Protein AF-A0A8T1U4E7-F1 (afdb_monomer)

Radius of gyration: 12.32 Å; Cα contacts (8 Å, |Δi|>4): 30; chains: 1; bounding box: 30×27×25 Å

Solvent-accessible surface area (backbone atoms only — not comparable to full-atom values): 4164 Å² total; per-residue (Å²): 122,65,66,64,52,54,55,43,67,70,45,45,68,61,46,48,59,53,61,63,55,91,52,89,68,87,65,93,68,48,61,68,55,51,52,53,52,42,50,50,48,69,73,66,70,69,58,63,59,58,55,11,58,78,72,74,40,57,42,73,59,39,54,59,61,64,74,105

Mean predicted aligned error: 4.44 Å

Nearest PDB structures (foldseek):
  7bca-assembly1_B  TM=6.959E-01  e=3.389E+00  Escherichia coli K-12
  7bbq-assembly1_A-2  TM=6.938E-01  e=6.326E+00  Escherichia coli K-12
  6xbu-assembly1_A  TM=6.040E-01  e=7.629E+00  Homo sapiens
  4yrv-assembly1_A  TM=4.712E-01  e=9.201E+00  Nostoc sp. PCC 7120 = FACHB-418

Secondary structure (DSSP, 8-state):
-HHHHHHHHHHHHHHHHHHHTT-SSPPSS-HHHHHHHHHHHHHH---HHHHHHHTT--HHHHHHHHT-

Organism: NCBI:txid29920

Structure (mmCIF, N/CA/C/O backbone):
data_AF-A0A8T1U4E7-F1
#
_entry.id   AF-A0A8T1U4E7-F1
#
loop_
_atom_site.group_PDB
_atom_site.id
_atom_site.type_symbol
_atom_site.label_atom_id
_atom_site.label_alt_id
_atom_site.label_comp_id
_atom_site.label_asym_id
_atom_site.label_entity_id
_atom_site.label_seq_id
_atom_site.pdbx_PDB_ins_code
_atom_site.Cartn_x
_atom_site.Cartn_y
_atom_site.Cartn_z
_atom_site.occupancy
_atom_site.B_iso_or_equiv
_atom_site.auth_seq_id
_atom_site.auth_comp_id
_atom_site.auth_asym_id
_atom_site.auth_atom_id
_atom_site.pdbx_PDB_model_num
ATOM 1 N N . MET A 1 1 ? 15.822 -7.331 -7.060 1.00 60.06 1 MET A N 1
ATOM 2 C CA . MET A 1 1 ? 15.204 -6.390 -6.089 1.00 60.06 1 MET A CA 1
ATOM 3 C C . MET A 1 1 ? 15.340 -4.914 -6.481 1.00 60.06 1 MET A C 1
ATOM 5 O O . MET A 1 1 ? 14.824 -4.066 -5.769 1.00 60.06 1 MET A O 1
ATOM 9 N N . THR A 1 2 ? 15.988 -4.572 -7.597 1.00 82.88 2 THR A N 1
ATOM 10 C CA . THR A 1 2 ? 16.236 -3.174 -7.990 1.00 82.88 2 THR A CA 1
ATOM 11 C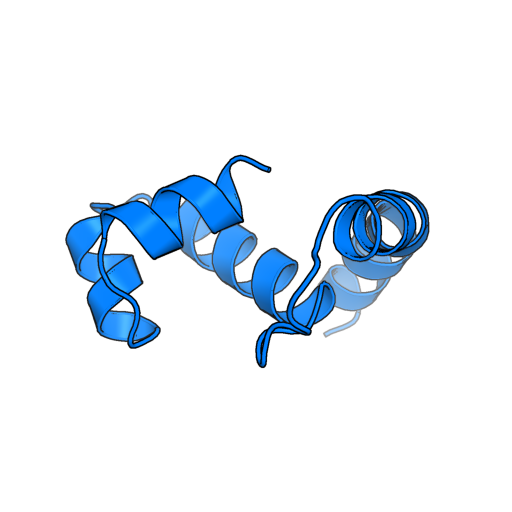 C . THR A 1 2 ? 14.975 -2.444 -8.461 1.00 82.88 2 THR A C 1
ATOM 13 O O . THR A 1 2 ? 14.786 -1.278 -8.139 1.00 82.88 2 THR A O 1
ATOM 16 N N . GLU A 1 3 ? 14.073 -3.139 -9.155 1.00 89.94 3 GLU A N 1
ATOM 17 C CA . GLU A 1 3 ? 12.863 -2.544 -9.738 1.00 89.94 3 GLU A CA 1
ATOM 18 C C . GLU A 1 3 ? 11.907 -1.965 -8.683 1.00 89.94 3 GLU A C 1
ATOM 20 O O . GLU A 1 3 ? 11.492 -0.816 -8.792 1.00 89.94 3 GLU A O 1
ATOM 25 N N . PHE A 1 4 ? 11.645 -2.696 -7.594 1.00 89.06 4 PHE A N 1
ATOM 26 C CA . PHE A 1 4 ? 10.816 -2.192 -6.492 1.00 89.06 4 PHE A CA 1
ATOM 27 C C . PHE A 1 4 ? 11.428 -0.979 -5.787 1.00 89.06 4 PHE A C 1
ATOM 29 O O . PHE A 1 4 ? 10.691 -0.117 -5.317 1.00 89.06 4 PHE A O 1
ATOM 36 N N . HIS A 1 5 ? 12.759 -0.883 -5.721 1.00 91.44 5 HIS A N 1
ATOM 37 C CA . HIS A 1 5 ? 13.423 0.299 -5.174 1.00 91.44 5 HIS A CA 1
ATOM 38 C C . HIS A 1 5 ? 13.294 1.509 -6.098 1.00 91.44 5 HIS A C 1
ATOM 40 O O . HIS A 1 5 ? 13.063 2.608 -5.604 1.00 91.44 5 HIS A O 1
ATOM 46 N N . LEU A 1 6 ? 13.384 1.310 -7.416 1.00 94.25 6 LEU A N 1
ATOM 47 C CA . LEU A 1 6 ? 13.165 2.374 -8.398 1.00 94.25 6 LEU A CA 1
ATOM 48 C C . LEU A 1 6 ? 11.712 2.862 -8.375 1.00 94.25 6 LEU A C 1
ATOM 50 O O . LEU A 1 6 ? 11.472 4.063 -8.294 1.00 94.25 6 LEU A O 1
ATOM 54 N N . LEU A 1 7 ? 10.745 1.940 -8.365 1.00 93.44 7 LEU A N 1
ATOM 55 C CA . LEU A 1 7 ? 9.326 2.279 -8.247 1.00 93.44 7 LEU A CA 1
ATOM 56 C C . LEU A 1 7 ? 9.028 3.012 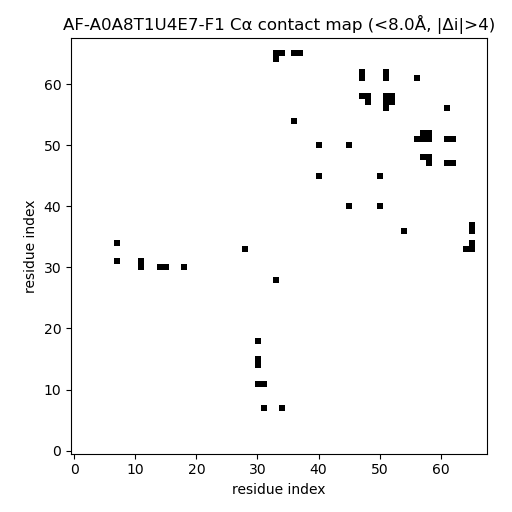-6.935 1.00 93.44 7 LEU A C 1
ATOM 58 O O . LEU A 1 7 ? 8.341 4.032 -6.937 1.00 93.44 7 LEU A O 1
ATOM 62 N N . TRP A 1 8 ? 9.584 2.527 -5.822 1.00 94.31 8 TRP A N 1
ATOM 63 C CA . TRP A 1 8 ? 9.462 3.197 -4.533 1.00 94.31 8 TRP A CA 1
ATOM 64 C C . TRP A 1 8 ? 10.042 4.611 -4.581 1.00 94.31 8 TRP A C 1
ATOM 66 O O . TRP A 1 8 ? 9.357 5.536 -4.172 1.00 94.31 8 TRP A O 1
ATOM 76 N N . ALA A 1 9 ? 11.241 4.807 -5.133 1.00 94.94 9 ALA A N 1
ATOM 77 C CA . ALA A 1 9 ? 11.871 6.126 -5.226 1.00 94.94 9 ALA A CA 1
ATOM 78 C C . ALA A 1 9 ? 11.027 7.151 -6.011 1.00 94.94 9 ALA A C 1
ATOM 80 O O . ALA A 1 9 ? 11.060 8.337 -5.699 1.00 94.94 9 ALA A O 1
ATOM 81 N N . ILE A 1 10 ? 10.244 6.703 -6.998 1.00 94.88 10 ILE A N 1
ATOM 82 C CA . ILE A 1 10 ? 9.335 7.567 -7.767 1.00 94.88 10 ILE A CA 1
ATOM 83 C C . ILE A 1 10 ? 8.103 7.962 -6.935 1.00 94.88 10 ILE A C 1
ATOM 85 O O . ILE A 1 10 ? 7.644 9.103 -6.994 1.00 94.88 10 ILE A O 1
ATOM 89 N N . VAL A 1 11 ? 7.542 7.020 -6.174 1.00 93.19 11 VAL A N 1
ATOM 90 C CA . VAL A 1 11 ? 6.256 7.194 -5.474 1.00 93.19 11 VAL A CA 1
ATOM 91 C C . VAL A 1 11 ? 6.426 7.756 -4.056 1.00 93.19 11 VAL A C 1
ATOM 93 O O . VAL A 1 11 ? 5.533 8.445 -3.556 1.00 93.19 11 VAL A O 1
ATOM 96 N N . GLU A 1 12 ? 7.566 7.501 -3.415 1.00 94.12 12 GLU A N 1
ATOM 97 C CA . GLU A 1 12 ? 7.865 7.823 -2.015 1.00 94.12 12 GLU A CA 1
ATOM 98 C C . GLU A 1 12 ? 7.621 9.291 -1.642 1.00 94.12 12 GLU A C 1
ATOM 100 O O . GLU A 1 12 ? 6.928 9.506 -0.638 1.00 94.12 12 GLU A O 1
ATOM 105 N N . PRO A 1 13 ? 8.047 10.298 -2.434 1.00 92.62 13 PRO A N 1
ATOM 106 C CA . PRO A 1 13 ? 7.832 11.698 -2.073 1.00 92.62 13 PRO A CA 1
ATOM 107 C C . PRO A 1 13 ? 6.343 12.049 -1.974 1.00 92.62 13 PRO A C 1
ATOM 109 O O . PRO A 1 13 ? 5.895 12.689 -1.019 1.00 92.62 13 PRO A O 1
ATOM 112 N N . LYS A 1 14 ? 5.548 11.580 -2.945 1.00 90.94 14 LYS A N 1
ATOM 113 C CA . LYS A 1 14 ? 4.105 11.840 -3.005 1.00 90.94 14 LYS A CA 1
ATOM 114 C C . LYS A 1 14 ? 3.364 11.070 -1.918 1.00 90.94 14 LYS A C 1
ATOM 116 O O . LYS A 1 14 ? 2.561 11.653 -1.188 1.00 90.94 14 LYS A O 1
ATOM 121 N N . LEU A 1 15 ? 3.642 9.772 -1.798 1.00 90.44 15 LEU A N 1
ATOM 122 C CA . LEU A 1 15 ? 2.927 8.909 -0.869 1.00 90.44 15 LEU A CA 1
ATOM 123 C C . LEU A 1 15 ? 3.226 9.294 0.576 1.00 90.44 15 LEU A C 1
ATOM 125 O O . LEU A 1 15 ? 2.297 9.403 1.366 1.00 90.44 15 LEU A O 1
ATOM 129 N N . THR A 1 16 ? 4.483 9.572 0.925 1.00 89.75 16 THR A N 1
ATOM 130 C CA . THR A 1 16 ? 4.862 9.953 2.293 1.00 89.75 16 THR A CA 1
ATOM 131 C C . THR A 1 16 ? 4.225 11.280 2.706 1.00 89.75 16 THR A C 1
ATOM 133 O O . THR A 1 16 ? 3.656 11.358 3.796 1.00 89.75 16 THR A O 1
ATOM 136 N N . SER A 1 17 ? 4.235 12.289 1.825 1.00 87.50 17 SER A N 1
ATOM 137 C CA . SER A 1 17 ? 3.582 13.589 2.059 1.00 87.50 17 SER A CA 1
ATOM 138 C C . SER A 1 17 ? 2.076 13.444 2.323 1.00 87.50 17 SER A C 1
ATOM 140 O O . SER A 1 17 ? 1.534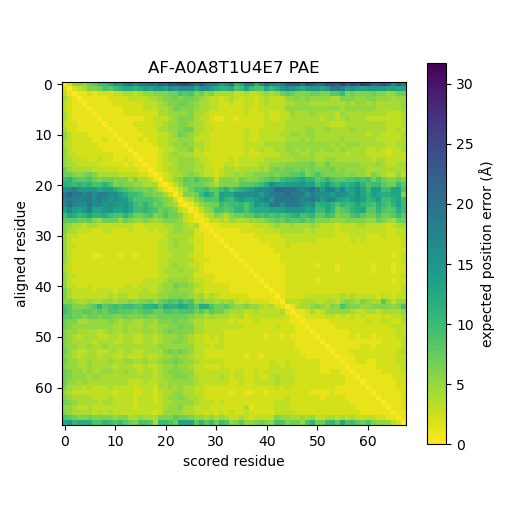 14.007 3.282 1.00 87.50 17 SER A O 1
ATOM 142 N N . GLN A 1 18 ? 1.390 12.622 1.527 1.00 85.56 18 GLN A N 1
ATOM 143 C CA . GLN A 1 18 ? -0.035 12.366 1.720 1.00 85.56 18 GLN A CA 1
ATOM 144 C C . GLN A 1 18 ? -0.306 11.477 2.941 1.00 85.56 18 GLN A C 1
ATOM 146 O O . GLN A 1 18 ? -1.292 11.693 3.646 1.00 85.56 18 GLN A O 1
ATOM 151 N N . TRP A 1 19 ? 0.558 10.503 3.241 1.00 85.25 19 TRP A N 1
ATOM 152 C CA . TRP A 1 19 ? 0.370 9.527 4.322 1.00 85.25 19 TRP A CA 1
ATOM 153 C C . TRP A 1 19 ? 0.298 10.164 5.708 1.00 85.25 19 TRP A C 1
ATOM 155 O O . TRP A 1 19 ? -0.516 9.749 6.538 1.00 85.25 19 TRP A O 1
ATOM 165 N N . VAL A 1 20 ? 1.132 11.178 5.948 1.00 74.19 20 VAL A N 1
ATOM 166 C CA . VAL A 1 20 ? 1.157 11.938 7.208 1.00 74.19 20 VAL A CA 1
ATOM 167 C C . VAL A 1 20 ? 0.043 12.984 7.284 1.00 74.19 20 VAL A C 1
ATOM 169 O O . VAL A 1 20 ? -0.385 13.352 8.377 1.00 74.19 20 VAL A O 1
ATOM 172 N N . SER A 1 21 ? -0.479 13.423 6.138 1.00 76.00 21 SER A N 1
ATOM 173 C CA . SER A 1 21 ? -1.527 14.438 6.069 1.00 76.00 21 SER A CA 1
ATOM 174 C C . SER A 1 21 ? -2.882 13.864 6.503 1.00 76.00 21 SER A C 1
ATOM 176 O O . SER A 1 21 ? -3.383 12.889 5.936 1.00 76.00 21 SER A O 1
ATOM 178 N N . GLY A 1 22 ? -3.492 14.464 7.531 1.00 69.88 22 GLY A N 1
ATOM 179 C CA . GLY A 1 22 ? -4.857 14.152 7.978 1.00 69.88 22 GLY A C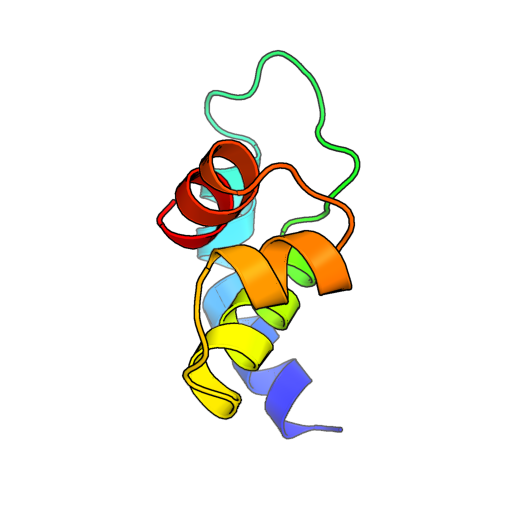A 1
ATOM 180 C C . GLY A 1 22 ? -5.018 12.897 8.847 1.00 69.88 22 GLY A C 1
ATOM 181 O O . GLY A 1 22 ? -6.147 12.488 9.120 1.00 69.88 22 GLY A O 1
ATOM 182 N N . ARG A 1 23 ? -3.927 12.267 9.304 1.00 65.19 23 ARG A N 1
ATOM 183 C CA . ARG A 1 23 ? -3.999 11.171 10.283 1.00 65.19 23 ARG A CA 1
ATOM 184 C C . ARG A 1 23 ? -3.797 11.701 11.699 1.00 65.19 23 ARG A C 1
ATOM 186 O O . ARG A 1 23 ? -2.701 12.109 12.054 1.00 65.19 23 ARG A O 1
ATOM 193 N N . GLY A 1 24 ? -4.845 11.623 12.522 1.00 68.62 24 GLY A N 1
ATOM 194 C CA . GLY A 1 24 ? -4.732 11.889 13.960 1.00 68.62 24 GLY A CA 1
ATOM 195 C C . GLY A 1 24 ? -3.900 10.818 14.676 1.00 68.62 24 GLY A C 1
ATOM 196 O O . GLY A 1 24 ? -2.922 11.125 15.351 1.00 68.62 24 GLY A O 1
ATOM 197 N N . ARG A 1 25 ? -4.240 9.535 14.482 1.00 69.75 25 ARG A N 1
ATOM 198 C CA . ARG A 1 25 ? -3.481 8.403 15.039 1.00 69.75 25 ARG A CA 1
ATOM 199 C C . ARG A 1 25 ? -2.444 7.906 14.031 1.00 69.75 25 ARG A C 1
ATOM 201 O O . ARG A 1 25 ? -2.788 7.601 12.888 1.00 69.75 25 ARG A O 1
ATOM 208 N N . LYS A 1 26 ? -1.190 7.765 14.474 1.00 67.31 26 LYS A N 1
ATOM 209 C CA . LYS A 1 26 ? -0.131 7.108 13.693 1.00 67.31 26 LYS A CA 1
ATOM 210 C C . LYS A 1 26 ? -0.542 5.661 13.395 1.00 67.31 26 LYS A C 1
ATOM 212 O O . LYS A 1 26 ? -0.895 4.911 14.303 1.00 67.31 26 LYS A O 1
ATOM 217 N N . SER A 1 27 ? -0.540 5.299 12.117 1.00 74.25 27 SER A N 1
ATOM 218 C CA . SER A 1 27 ? -0.803 3.932 11.662 1.00 74.25 27 SER A CA 1
ATOM 219 C C . SER A 1 27 ? 0.416 3.048 11.908 1.00 74.25 27 SER A C 1
ATOM 221 O O . SER A 1 27 ? 1.527 3.537 11.712 1.00 74.25 27 SER A O 1
ATOM 223 N N . PRO A 1 28 ? 0.236 1.768 12.280 1.00 83.44 28 PRO A N 1
ATOM 224 C CA . PRO A 1 28 ? 1.346 0.816 12.337 1.00 83.44 28 PRO A CA 1
ATOM 225 C C . PRO A 1 28 ? 1.917 0.521 10.940 1.00 83.44 28 PRO A C 1
ATOM 227 O O . PRO A 1 28 ? 3.091 0.209 10.814 1.00 83.44 28 PRO A O 1
ATOM 230 N N . THR A 1 29 ? 1.102 0.668 9.891 1.00 89.50 29 THR A N 1
ATOM 231 C CA . THR A 1 29 ? 1.512 0.530 8.487 1.00 89.50 29 THR A CA 1
ATOM 232 C C . THR A 1 29 ? 2.289 1.753 8.024 1.00 89.50 29 THR A C 1
ATOM 234 O O . THR A 1 29 ? 1.762 2.878 8.066 1.00 89.50 29 THR A O 1
ATOM 237 N N . THR A 1 30 ? 3.506 1.540 7.533 1.00 91.00 30 THR A N 1
ATOM 238 C CA . THR A 1 30 ? 4.287 2.594 6.885 1.00 91.00 30 THR A CA 1
ATOM 239 C C . THR A 1 30 ? 3.755 2.862 5.469 1.00 91.00 30 THR A C 1
ATOM 241 O O . THR A 1 30 ? 3.070 2.010 4.894 1.00 91.00 30 THR A O 1
ATOM 244 N N . PRO A 1 31 ? 4.053 4.029 4.866 1.00 91.12 31 PRO A N 1
ATOM 245 C CA . PRO A 1 31 ? 3.681 4.273 3.474 1.00 91.12 31 PRO A CA 1
ATOM 246 C C . PRO A 1 31 ? 4.308 3.234 2.524 1.00 91.12 31 PRO A C 1
ATOM 248 O O . PRO A 1 31 ? 3.677 2.825 1.553 1.00 91.12 31 PRO A O 1
ATOM 251 N N . LYS A 1 32 ? 5.518 2.746 2.835 1.00 93.19 32 LYS A N 1
ATOM 252 C CA . LYS A 1 32 ? 6.195 1.706 2.049 1.00 93.19 32 LYS A CA 1
ATOM 253 C C . LYS A 1 32 ? 5.467 0.366 2.111 1.00 93.19 32 LYS A C 1
ATOM 255 O O . LYS A 1 32 ? 5.302 -0.272 1.076 1.00 93.19 32 LYS A O 1
ATOM 260 N N . ASP A 1 33 ? 4.984 -0.029 3.287 1.00 93.56 33 ASP A N 1
ATOM 261 C CA . ASP A 1 33 ? 4.203 -1.264 3.432 1.00 93.56 33 ASP A CA 1
ATOM 262 C C . ASP A 1 33 ? 2.905 -1.182 2.625 1.00 93.56 33 ASP A C 1
ATOM 264 O O . ASP A 1 33 ? 2.577 -2.106 1.888 1.00 93.56 33 ASP A O 1
ATOM 268 N N . ALA A 1 34 ? 2.203 -0.047 2.698 1.00 92.69 34 ALA A N 1
ATOM 269 C CA . ALA A 1 34 ? 0.971 0.172 1.942 1.00 92.69 34 ALA A CA 1
ATOM 270 C C . ALA A 1 34 ? 1.202 0.129 0.423 1.00 92.69 34 ALA A C 1
ATOM 272 O O . ALA A 1 34 ? 0.397 -0.446 -0.307 1.00 92.69 34 ALA A O 1
ATOM 273 N N . PHE A 1 35 ? 2.325 0.677 -0.049 1.00 94.00 35 PHE A N 1
ATOM 274 C CA . PHE A 1 35 ? 2.725 0.577 -1.450 1.00 94.00 35 PHE A CA 1
ATOM 275 C C . PHE A 1 35 ? 2.967 -0.877 -1.879 1.00 94.00 35 PHE A C 1
ATOM 277 O O . PHE A 1 35 ? 2.471 -1.300 -2.921 1.00 94.00 35 PHE A O 1
ATOM 284 N N . MET A 1 36 ? 3.665 -1.673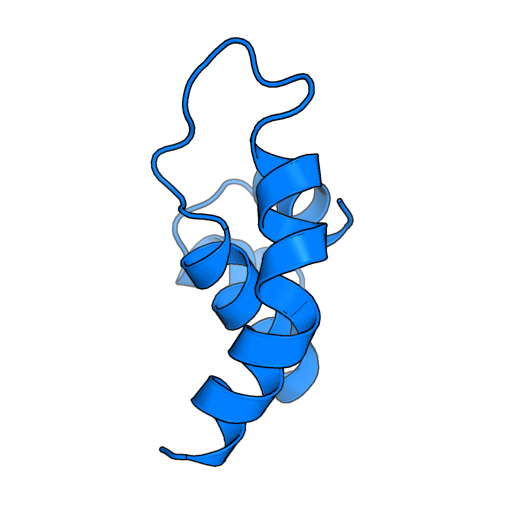 -1.066 1.00 93.81 36 MET A N 1
ATOM 285 C CA . MET A 1 36 ? 3.883 -3.092 -1.372 1.00 93.81 36 MET A CA 1
ATOM 286 C C . MET A 1 36 ? 2.573 -3.892 -1.341 1.00 93.81 36 MET A C 1
ATOM 288 O O . MET A 1 36 ? 2.346 -4.723 -2.218 1.00 93.81 36 MET A O 1
ATOM 292 N N . MET A 1 37 ? 1.674 -3.599 -0.395 1.00 94.69 37 MET A N 1
ATOM 293 C CA . MET A 1 37 ? 0.336 -4.198 -0.343 1.00 94.69 37 MET A CA 1
ATOM 294 C C . MET A 1 37 ? -0.477 -3.877 -1.606 1.00 94.69 37 MET A C 1
ATOM 296 O O . MET A 1 37 ? -1.094 -4.779 -2.167 1.00 94.69 37 MET A O 1
ATOM 300 N N . LEU A 1 38 ? -0.433 -2.633 -2.102 1.00 94.12 38 LEU A N 1
ATOM 301 C CA . LEU A 1 38 ? -1.055 -2.251 -3.376 1.00 94.12 38 LEU A CA 1
ATOM 302 C C . LEU A 1 38 ? -0.481 -3.062 -4.546 1.00 94.12 38 LEU A C 1
ATOM 304 O O . LEU A 1 38 ? -1.240 -3.569 -5.367 1.00 94.12 38 LEU A O 1
ATOM 308 N N . LEU A 1 39 ? 0.842 -3.225 -4.620 1.00 94.00 39 LEU A N 1
ATOM 309 C CA . LEU A 1 39 ? 1.469 -4.030 -5.672 1.00 94.00 39 LEU A CA 1
ATOM 310 C C . LEU A 1 39 ? 1.026 -5.498 -5.617 1.00 94.00 39 LEU A C 1
ATOM 312 O O . LEU A 1 39 ? 0.785 -6.094 -6.665 1.00 94.00 39 LEU A O 1
ATOM 316 N N . CYS A 1 40 ? 0.859 -6.072 -4.422 1.00 94.00 40 CYS A N 1
ATOM 317 C CA . CYS A 1 40 ? 0.287 -7.410 -4.261 1.00 94.00 40 CYS A CA 1
ATOM 318 C C . CYS A 1 40 ? -1.156 -7.486 -4.780 1.00 94.00 40 CYS A C 1
ATOM 320 O O . CYS A 1 40 ? -1.474 -8.415 -5.522 1.00 94.00 40 CYS A O 1
ATOM 322 N N . VAL A 1 41 ? -2.001 -6.501 -4.450 1.00 93.94 41 VAL A N 1
ATOM 323 C CA . VAL A 1 41 ? -3.383 -6.421 -4.962 1.00 93.94 41 VAL A CA 1
ATOM 324 C C . VAL A 1 41 ? -3.388 -6.375 -6.492 1.00 93.94 41 VAL A C 1
ATOM 326 O O . VAL A 1 41 ? -4.086 -7.155 -7.135 1.00 93.94 41 VAL A O 1
ATOM 329 N N . LEU A 1 42 ? -2.554 -5.520 -7.093 1.00 92.69 42 LEU A N 1
ATOM 330 C CA . LEU A 1 42 ? -2.454 -5.389 -8.551 1.00 92.69 42 LEU A CA 1
ATOM 331 C C . LEU A 1 42 ? -1.903 -6.652 -9.226 1.00 92.69 42 LEU A C 1
ATOM 333 O O . LEU A 1 42 ? -2.299 -6.971 -10.345 1.00 92.69 42 LEU A O 1
ATOM 337 N N . LYS A 1 43 ? -0.988 -7.372 -8.567 1.00 93.31 43 LYS A N 1
ATOM 338 C CA . LYS A 1 43 ? -0.355 -8.574 -9.121 1.00 93.31 43 LYS A CA 1
ATOM 339 C C . LYS A 1 43 ? -1.284 -9.787 -9.134 1.00 93.31 43 LYS A C 1
ATOM 341 O O . LYS A 1 43 ? -1.229 -10.562 -10.087 1.00 93.31 43 LYS A O 1
ATOM 346 N N . HIS A 1 44 ? -2.056 -9.983 -8.069 1.00 89.56 44 HIS A N 1
ATOM 347 C CA . HIS A 1 44 ? -2.881 -11.179 -7.881 1.00 89.56 44 HIS A CA 1
ATOM 348 C C . HIS A 1 44 ? -4.337 -10.981 -8.320 1.00 89.56 44 HIS A C 1
ATOM 350 O O . HIS A 1 44 ? -4.994 -11.968 -8.630 1.00 89.56 44 HIS A O 1
ATOM 356 N N . TYR A 1 45 ? -4.800 -9.727 -8.415 1.00 82.69 45 TYR A N 1
ATOM 357 C CA . TYR A 1 45 ? -6.139 -9.335 -8.872 1.00 82.69 45 TYR A CA 1
ATOM 358 C C . TYR A 1 45 ? -7.265 -10.179 -8.253 1.00 82.69 45 TYR A C 1
ATOM 360 O O . TYR A 1 45 ? -8.132 -10.721 -8.936 1.00 82.69 45 TYR A O 1
ATOM 368 N N . ASP A 1 46 ? -7.206 -10.302 -6.930 1.00 90.25 46 ASP A N 1
ATOM 369 C CA . ASP A 1 46 ? -8.104 -11.105 -6.109 1.00 90.25 46 ASP A CA 1
ATOM 370 C C . ASP A 1 46 ? -9.117 -10.215 -5.360 1.00 90.25 46 ASP A C 1
ATOM 372 O O . ASP A 1 46 ? -9.089 -8.984 -5.430 1.00 90.25 46 ASP A O 1
ATOM 376 N N . THR A 1 47 ? -10.038 -10.832 -4.614 1.00 92.56 47 THR A N 1
ATOM 377 C CA . THR A 1 47 ? -11.012 -10.075 -3.804 1.00 92.56 47 THR A CA 1
ATOM 378 C C . THR A 1 47 ? -10.342 -9.255 -2.694 1.00 92.56 47 THR A C 1
ATOM 380 O O . THR A 1 47 ? -9.377 -9.695 -2.060 1.00 92.56 47 THR A O 1
ATOM 383 N N . TRP A 1 48 ? -10.917 -8.090 -2.372 1.00 92.81 48 TRP A N 1
ATOM 384 C CA . TRP A 1 48 ? -10.482 -7.265 -1.236 1.00 92.81 48 TRP A CA 1
ATOM 385 C C . TRP A 1 48 ? -10.487 -8.035 0.085 1.00 92.81 48 TRP A C 1
ATOM 387 O O . TRP A 1 48 ? -9.603 -7.841 0.916 1.00 92.81 48 TRP A O 1
ATOM 397 N N . GLN A 1 49 ? -11.456 -8.935 0.269 1.00 94.69 49 GLN A N 1
ATOM 398 C CA . GLN A 1 49 ? -11.583 -9.774 1.454 1.00 94.69 49 GLN A CA 1
ATOM 399 C C . GLN A 1 49 ? -10.378 -10.701 1.615 1.00 94.69 49 GLN A C 1
ATOM 401 O O . GLN A 1 49 ? -9.839 -10.792 2.716 1.00 94.69 49 GLN A O 1
ATOM 406 N N . LYS A 1 50 ? -9.930 -11.351 0.535 1.00 95.12 50 LYS A N 1
ATOM 407 C CA . LYS A 1 50 ? -8.759 -12.233 0.567 1.00 95.12 50 LYS A CA 1
ATOM 408 C C . LYS A 1 50 ? -7.503 -11.464 0.966 1.00 95.12 50 LYS A C 1
ATOM 410 O O . LYS A 1 50 ? -6.855 -11.830 1.940 1.00 95.12 50 LYS A O 1
ATOM 415 N N . HIS A 1 51 ? -7.223 -10.349 0.296 1.00 94.69 51 HIS A N 1
ATOM 416 C CA . HIS A 1 51 ? -6.057 -9.528 0.622 1.00 94.69 51 HIS A CA 1
ATOM 417 C C . HIS A 1 51 ? -6.123 -8.939 2.036 1.00 94.69 51 HIS A C 1
ATOM 419 O O . HIS A 1 51 ? -5.121 -8.913 2.745 1.00 94.69 51 HIS A O 1
ATOM 425 N N . ALA A 1 52 ? -7.302 -8.514 2.493 1.00 95.25 52 ALA A N 1
ATOM 426 C CA . ALA A 1 52 ? -7.467 -8.035 3.859 1.00 95.25 52 ALA A CA 1
ATOM 427 C C . ALA A 1 52 ? -7.146 -9.128 4.893 1.00 95.25 52 ALA A C 1
ATOM 429 O O . ALA A 1 52 ? -6.491 -8.827 5.888 1.00 95.25 52 ALA A O 1
ATOM 430 N N . ILE A 1 53 ? -7.545 -10.383 4.642 1.00 96.06 53 ILE A N 1
ATOM 431 C CA . ILE A 1 53 ? -7.179 -11.534 5.484 1.00 96.06 53 ILE A CA 1
ATOM 432 C C . ILE A 1 53 ? -5.664 -11.763 5.450 1.00 96.06 53 ILE A C 1
ATOM 434 O O . ILE A 1 53 ? -5.056 -11.845 6.516 1.00 96.06 53 ILE A O 1
ATOM 438 N N . ASP A 1 54 ? -5.056 -11.792 4.260 1.00 94.81 54 ASP A N 1
ATOM 439 C CA . ASP A 1 54 ? -3.615 -12.032 4.084 1.00 94.81 54 ASP A CA 1
ATOM 440 C C . ASP A 1 54 ? -2.757 -11.006 4.851 1.00 94.81 54 ASP A C 1
ATOM 442 O O . ASP A 1 54 ? -1.712 -11.346 5.406 1.00 94.81 54 ASP A O 1
ATOM 446 N N . PHE A 1 55 ? -3.217 -9.752 4.932 1.00 93.44 55 PHE A N 1
ATOM 447 C CA . PHE A 1 55 ? -2.519 -8.661 5.620 1.00 93.44 55 PHE A CA 1
ATOM 448 C C . PHE A 1 55 ? -3.040 -8.364 7.038 1.00 93.44 55 PHE A C 1
ATOM 450 O O . PHE A 1 55 ? -2.561 -7.429 7.681 1.00 93.44 55 PHE A O 1
ATOM 457 N N . GLY A 1 56 ? -4.013 -9.127 7.547 1.00 94.62 56 GLY A N 1
ATOM 458 C CA . GLY A 1 56 ? -4.537 -8.974 8.910 1.00 94.62 56 GLY A CA 1
ATOM 459 C C . GLY A 1 56 ? -5.380 -7.712 9.150 1.00 94.62 56 GLY A C 1
ATOM 460 O O . GLY A 1 56 ? -5.453 -7.212 10.274 1.00 94.62 56 GLY A O 1
ATOM 461 N N . TYR A 1 57 ? -6.030 -7.181 8.114 1.00 93.81 57 TYR A N 1
ATOM 462 C CA . TYR A 1 57 ? -6.934 -6.034 8.197 1.00 93.81 57 TYR A CA 1
ATOM 463 C C . TYR A 1 57 ? -8.403 -6.447 8.099 1.00 93.81 57 TYR A C 1
ATOM 465 O O . TYR A 1 57 ? -8.776 -7.464 7.521 1.00 93.81 57 TYR A O 1
ATOM 473 N N . LYS A 1 58 ? -9.289 -5.579 8.596 1.00 94.38 58 LYS A N 1
ATOM 474 C CA . LYS A 1 58 ? -10.704 -5.626 8.207 1.00 94.38 58 LYS A CA 1
ATOM 475 C C . LYS A 1 58 ? -10.833 -5.146 6.760 1.00 94.38 58 LYS A C 1
ATOM 477 O O . LYS A 1 58 ? -10.241 -4.122 6.422 1.00 94.38 58 LYS A O 1
ATOM 482 N N . CYS A 1 59 ? -11.658 -5.815 5.953 1.00 94.19 59 CYS A N 1
ATOM 483 C CA . CYS A 1 59 ? -11.842 -5.495 4.529 1.00 94.19 59 CYS A CA 1
ATOM 484 C C . CYS A 1 59 ? -12.082 -3.995 4.249 1.00 94.19 59 CYS A C 1
ATOM 486 O O . CYS A 1 59 ? -11.311 -3.428 3.478 1.00 94.19 59 CYS A O 1
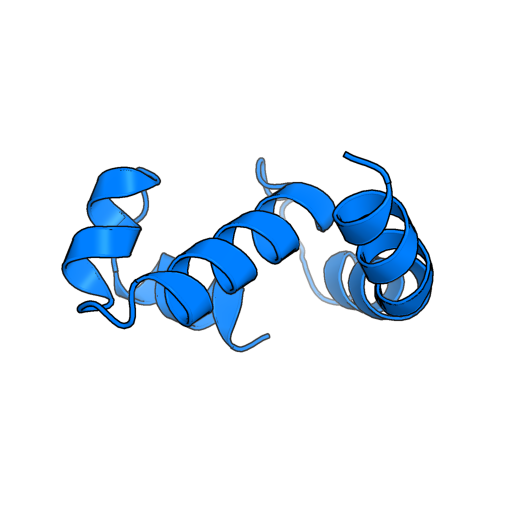ATOM 488 N N . PRO A 1 60 ? -13.013 -3.291 4.934 1.00 94.50 60 PRO A N 1
ATOM 489 C CA . PRO A 1 60 ? -13.247 -1.867 4.659 1.00 94.50 60 PRO A CA 1
ATOM 490 C C . PRO A 1 60 ? -12.052 -0.974 5.021 1.00 94.50 60 PRO A C 1
ATOM 492 O O . PRO A 1 60 ? -11.818 0.061 4.403 1.00 94.50 60 PRO A O 1
ATOM 495 N N . THR A 1 61 ? -11.282 -1.363 6.041 1.00 91.88 61 THR A N 1
ATOM 496 C CA . THR A 1 61 ? -10.074 -0.637 6.449 1.00 91.88 61 THR A CA 1
ATOM 497 C C . THR A 1 61 ? -8.966 -0.812 5.421 1.00 91.88 61 THR A C 1
ATOM 499 O O . THR A 1 61 ? -8.276 0.156 5.109 1.00 91.88 61 THR A O 1
ATOM 502 N N . PHE A 1 62 ? -8.800 -2.034 4.912 1.00 93.31 62 PHE A N 1
ATOM 503 C CA . PHE A 1 62 ? -7.803 -2.353 3.901 1.00 93.31 62 PHE A CA 1
ATOM 504 C C . PHE A 1 62 ? -8.097 -1.626 2.589 1.00 93.31 62 PHE A C 1
ATOM 506 O O . PHE A 1 62 ? -7.254 -0.882 2.102 1.00 93.31 62 PHE A O 1
ATOM 513 N N . GLU A 1 63 ? -9.321 -1.740 2.080 1.00 93.62 63 GLU A N 1
ATOM 514 C CA . GLU A 1 63 ? -9.751 -1.073 0.849 1.00 93.62 63 GLU A CA 1
ATOM 515 C C . GLU A 1 63 ? -9.542 0.448 0.929 1.00 93.62 63 GLU A C 1
ATOM 517 O O . GLU A 1 63 ? -8.871 1.039 0.083 1.00 93.62 63 GLU A O 1
ATOM 522 N N . LYS A 1 64 ? -10.002 1.082 2.017 1.00 91.19 64 LYS A N 1
ATOM 523 C CA . LYS A 1 64 ? -9.805 2.522 2.244 1.00 91.19 64 LYS A CA 1
ATOM 524 C C . LYS A 1 64 ? -8.329 2.924 2.316 1.00 91.19 64 LYS A C 1
ATOM 526 O O . LYS A 1 64 ? -7.987 4.058 1.995 1.00 91.19 64 LYS A O 1
ATOM 531 N N . MET A 1 65 ? -7.463 2.033 2.793 1.00 90.81 65 MET A N 1
ATOM 532 C CA . MET A 1 65 ? -6.026 2.281 2.868 1.00 90.81 65 MET A CA 1
ATOM 533 C C . MET A 1 65 ? -5.367 2.236 1.487 1.00 90.81 65 MET A C 1
ATOM 535 O O . MET A 1 65 ? -4.493 3.059 1.228 1.00 90.81 65 MET A O 1
ATOM 539 N N . ILE A 1 66 ? -5.777 1.301 0.627 1.00 90.75 66 ILE A N 1
ATOM 540 C CA . ILE A 1 66 ? -5.199 1.113 -0.710 1.00 90.75 66 ILE A CA 1
ATOM 541 C C . ILE A 1 66 ? -5.690 2.180 -1.704 1.00 90.75 66 ILE A C 1
ATOM 543 O O . ILE A 1 66 ? -4.925 2.603 -2.562 1.00 90.75 66 ILE A O 1
ATOM 547 N N . HIS A 1 67 ? -6.922 2.673 -1.557 1.00 87.31 67 HIS A N 1
ATO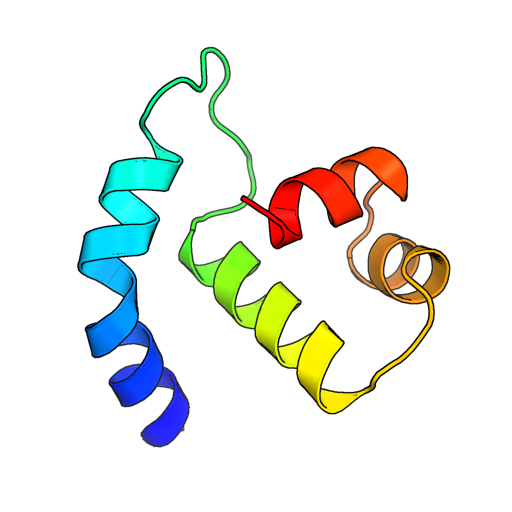M 548 C CA . HIS A 1 67 ? -7.513 3.707 -2.424 1.00 87.31 67 HIS A CA 1
ATOM 549 C C . HIS A 1 67 ? -7.118 5.15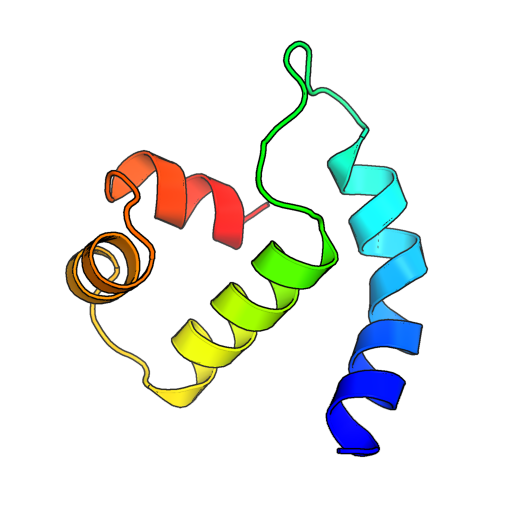9 -2.096 1.00 87.31 67 HIS A C 1
ATOM 551 O O . HIS A 1 67 ? -7.740 6.090 -2.609 1.00 87.31 67 HIS A O 1
ATOM 557 N N . ARG A 1 68 ? -6.152 5.369 -1.202 1.00 73.69 68 ARG A N 1
ATOM 558 C CA . ARG A 1 68 ? -5.862 6.690 -0.637 1.00 73.69 68 ARG A CA 1
ATOM 559 C C . ARG A 1 68 ? -5.107 7.626 -1.578 1.00 73.69 68 ARG A C 1
ATOM 561 O O . ARG A 1 68 ? -4.243 7.142 -2.338 1.00 73.69 68 ARG A O 1
#

Foldseek 3Di:
DVVLVVVCVVCVVVQQVVVPPPDPDDDPDDSSNLVVLLVVCVVVVDDLCVSCVVVVHDSVVNVVSNVD

pLDDT: me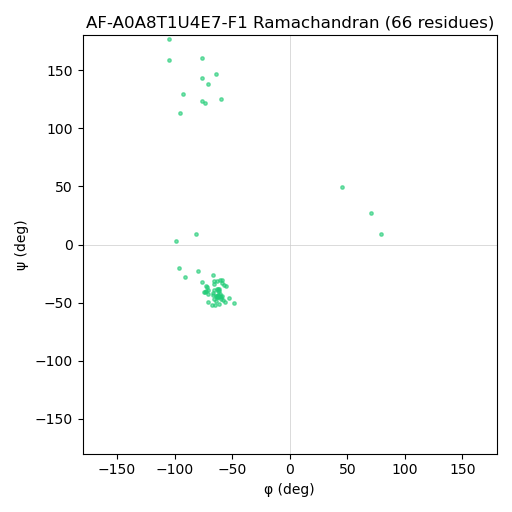an 88.75, std 8.54, range [60.06, 96.06]

Sequence (68 aa):
MTEFHLLWAIVEPKLTSQWVSGRGRKSPTTPKDAFMMLLCVLKHYDTWQKHAIDFGYKCPTFEKMIHR